Protein AF-A0A9Q3FB38-F1 (afdb_monomer_lite)

Structure (mmCIF, N/CA/C/O backbone):
data_AF-A0A9Q3FB38-F1
#
_entry.id   AF-A0A9Q3FB38-F1
#
loop_
_atom_site.group_PDB
_atom_site.id
_atom_site.type_symbol
_atom_site.label_atom_id
_atom_site.label_alt_id
_atom_site.label_comp_id
_atom_site.label_asym_id
_atom_site.label_entity_id
_atom_site.label_seq_id
_atom_site.pdbx_PDB_ins_code
_atom_site.Cartn_x
_atom_site.Cartn_y
_atom_site.Cartn_z
_atom_site.occupancy
_atom_site.B_iso_or_equiv
_atom_site.auth_seq_id
_atom_site.auth_comp_id
_atom_site.auth_asym_id
_atom_site.auth_atom_id
_atom_site.pdbx_PDB_model_num
ATOM 1 N N . MET A 1 1 ? 8.142 8.832 1.884 1.00 52.31 1 MET A N 1
ATOM 2 C CA . MET A 1 1 ? 7.003 9.722 2.220 1.00 52.31 1 MET A CA 1
ATOM 3 C C . MET A 1 1 ? 7.292 11.212 2.012 1.00 52.31 1 MET A C 1
ATOM 5 O O . MET A 1 1 ? 6.441 11.865 1.427 1.00 52.31 1 MET A O 1
ATOM 9 N N . LEU A 1 2 ? 8.467 11.756 2.380 1.00 56.88 2 LEU A N 1
ATOM 10 C CA . LEU A 1 2 ? 8.779 13.194 2.197 1.00 56.88 2 LEU A CA 1
ATOM 11 C C . LEU A 1 2 ? 8.608 13.716 0.754 1.00 56.88 2 LEU A C 1
ATOM 13 O O . LEU A 1 2 ? 8.042 14.783 0.546 1.00 56.88 2 LEU A O 1
ATOM 17 N N . ARG A 1 3 ? 9.037 12.942 -0.255 1.00 56.50 3 ARG A N 1
ATOM 18 C CA . ARG A 1 3 ? 8.985 13.341 -1.677 1.00 56.50 3 ARG A CA 1
ATOM 19 C C . ARG A 1 3 ? 7.563 13.648 -2.179 1.00 56.50 3 ARG A C 1
ATOM 21 O O . ARG A 1 3 ? 7.395 14.482 -3.057 1.00 56.50 3 ARG A O 1
ATOM 28 N N . TRP A 1 4 ? 6.546 13.017 -1.591 1.00 65.56 4 TRP A N 1
ATOM 29 C CA . TRP A 1 4 ? 5.143 13.176 -1.986 1.00 65.56 4 TRP A CA 1
ATOM 30 C C . TRP A 1 4 ? 4.384 14.201 -1.138 1.00 65.56 4 TRP A C 1
ATOM 32 O O . TRP A 1 4 ? 3.311 14.638 -1.543 1.00 65.56 4 TRP A O 1
ATOM 42 N N . GLN A 1 5 ? 4.936 14.636 0.002 1.00 66.44 5 GLN A N 1
ATOM 43 C CA . GLN A 1 5 ? 4.300 15.658 0.843 1.00 66.44 5 GLN A CA 1
ATOM 44 C C . GLN A 1 5 ? 4.160 16.992 0.104 1.00 66.44 5 GLN A C 1
ATOM 46 O O . GLN A 1 5 ? 3.094 17.596 0.167 1.00 66.44 5 GLN A O 1
ATOM 51 N N . ILE A 1 6 ? 5.187 17.409 -0.646 1.00 63.59 6 ILE A N 1
ATOM 52 C CA . ILE A 1 6 ? 5.161 18.649 -1.443 1.00 63.59 6 ILE A CA 1
ATOM 53 C C . ILE A 1 6 ? 4.095 18.565 -2.543 1.00 63.59 6 ILE A C 1
ATOM 55 O O . ILE A 1 6 ? 3.316 19.495 -2.722 1.00 63.59 6 ILE A O 1
ATOM 59 N N . ALA A 1 7 ? 4.017 17.430 -3.242 1.00 63.44 7 ALA A N 1
ATOM 60 C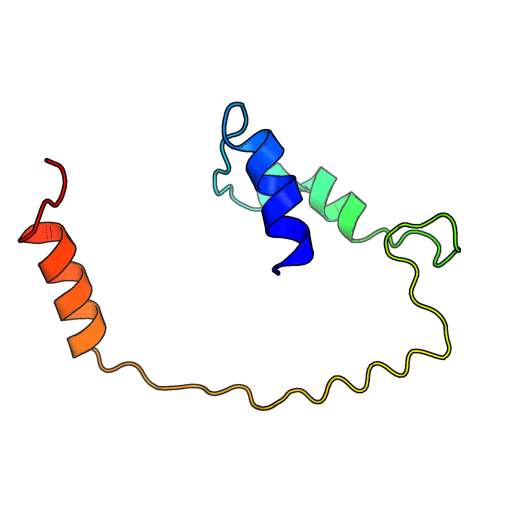 CA . ALA A 1 7 ? 3.021 17.227 -4.289 1.00 63.44 7 ALA A CA 1
ATOM 61 C C . ALA A 1 7 ? 1.597 17.250 -3.715 1.00 63.44 7 ALA A C 1
ATOM 63 O O . ALA A 1 7 ? 0.741 17.965 -4.218 1.00 63.44 7 ALA A O 1
ATOM 64 N N . ILE A 1 8 ? 1.347 16.541 -2.611 1.00 67.31 8 ILE A N 1
ATOM 65 C CA . ILE A 1 8 ? 0.030 16.513 -1.957 1.00 67.31 8 ILE A CA 1
ATOM 66 C C . ILE A 1 8 ? -0.368 17.906 -1.449 1.00 67.31 8 ILE A C 1
ATOM 68 O O . ILE A 1 8 ? -1.535 18.281 -1.550 1.00 67.31 8 ILE A O 1
ATOM 72 N N . GLN A 1 9 ? 0.579 18.696 -0.933 1.00 67.62 9 GLN A N 1
ATOM 73 C CA . GLN A 1 9 ? 0.320 20.066 -0.479 1.00 67.62 9 GLN A CA 1
ATOM 74 C C . GLN A 1 9 ? -0.210 20.978 -1.593 1.00 67.62 9 GLN A C 1
ATOM 76 O O . GLN A 1 9 ? -1.061 21.815 -1.306 1.00 67.62 9 GLN A O 1
ATOM 81 N N . GLN A 1 10 ? 0.208 20.784 -2.849 1.00 67.69 10 GLN A N 1
ATOM 82 C CA . GLN A 1 10 ? -0.300 21.564 -3.988 1.00 67.69 10 GLN A CA 1
ATOM 83 C C . GLN A 1 10 ? -1.800 21.340 -4.244 1.00 67.69 10 GLN A C 1
ATOM 85 O O . GLN A 1 10 ? -2.476 22.234 -4.742 1.00 67.69 10 GLN A O 1
ATOM 90 N N . TYR A 1 11 ? -2.335 20.178 -3.859 1.00 68.94 11 TYR A N 1
ATOM 91 C CA . TYR A 1 11 ? -3.734 19.800 -4.083 1.00 68.94 11 TYR A CA 1
ATOM 92 C C . TYR A 1 11 ? -4.621 19.945 -2.835 1.00 68.94 11 TYR A C 1
ATOM 94 O O . TYR A 1 11 ? -5.845 19.874 -2.935 1.00 68.94 11 TYR A O 1
ATOM 102 N N . ARG A 1 12 ? -4.041 20.214 -1.655 1.00 64.12 12 ARG A N 1
ATOM 103 C CA . ARG A 1 12 ? -4.771 20.286 -0.371 1.00 64.12 12 ARG A CA 1
ATOM 104 C C . ARG A 1 12 ? -5.859 21.368 -0.291 1.00 64.12 12 ARG A C 1
ATOM 106 O O . ARG A 1 12 ? -6.686 21.291 0.608 1.00 64.12 12 ARG A O 1
ATOM 113 N N . GLY A 1 13 ? -5.877 22.348 -1.199 1.00 65.88 13 GLY A N 1
ATOM 114 C CA . GLY A 1 13 ? -6.942 23.359 -1.278 1.00 65.88 13 GLY A CA 1
ATOM 115 C C . GLY A 1 13 ? -8.175 22.934 -2.088 1.00 65.88 13 GLY A C 1
ATOM 116 O O . GLY A 1 13 ? -9.258 23.461 -1.859 1.00 65.88 13 GLY A O 1
ATOM 117 N N . ASN A 1 14 ? -8.029 21.965 -3.001 1.00 69.81 14 ASN A N 1
ATOM 118 C CA . ASN A 1 14 ? -9.053 21.607 -3.995 1.00 69.81 14 ASN A CA 1
ATOM 119 C C . ASN A 1 14 ? -9.389 20.106 -4.013 1.00 69.81 14 ASN A C 1
ATOM 121 O O . ASN A 1 14 ? -10.122 19.651 -4.892 1.00 69.81 14 ASN A O 1
ATOM 125 N N . THR A 1 15 ? -8.834 19.304 -3.103 1.00 71.75 15 THR A N 1
ATOM 126 C CA . THR A 1 15 ? -8.992 17.845 -3.135 1.00 71.75 15 THR A CA 1
ATOM 127 C C . THR 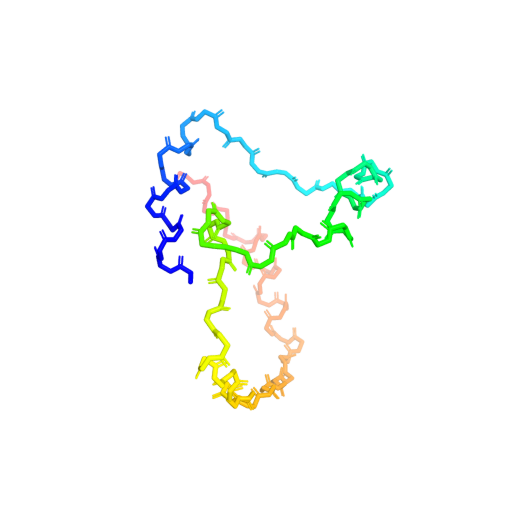A 1 15 ? -9.211 17.287 -1.735 1.00 71.75 15 THR A C 1
ATOM 129 O O . THR A 1 15 ? -8.406 17.511 -0.835 1.00 71.75 15 THR A O 1
ATOM 132 N N . ASN A 1 16 ? -10.288 16.516 -1.574 1.00 76.44 16 ASN A N 1
ATOM 133 C CA . ASN A 1 16 ? -10.608 15.801 -0.342 1.00 76.44 16 ASN A CA 1
ATOM 134 C C . ASN A 1 16 ? -10.289 14.315 -0.516 1.00 76.44 16 ASN A C 1
ATOM 136 O O . ASN A 1 16 ? -10.701 13.700 -1.499 1.00 76.44 16 ASN A O 1
ATOM 140 N N . ILE A 1 17 ? -9.572 13.739 0.446 1.00 77.00 17 ILE A N 1
ATOM 141 C CA . ILE A 1 17 ? -9.263 12.307 0.481 1.00 77.00 17 ILE A CA 1
ATOM 142 C C . ILE A 1 17 ? -10.270 11.655 1.423 1.00 77.00 17 ILE A C 1
ATOM 144 O O . ILE A 1 17 ? -10.324 11.997 2.602 1.00 77.00 17 ILE A O 1
ATOM 148 N N . VAL A 1 18 ? -11.071 10.732 0.900 1.00 80.44 18 VAL A N 1
ATOM 149 C CA . VAL A 1 18 ? -12.111 10.028 1.657 1.00 80.44 18 VAL A CA 1
ATOM 150 C C . VAL A 1 18 ? -11.907 8.530 1.475 1.00 80.44 18 VAL A C 1
ATOM 152 O O . VAL A 1 18 ? -11.669 8.071 0.360 1.00 80.44 18 VAL A O 1
ATOM 155 N N . HIS A 1 19 ? -11.989 7.776 2.570 1.00 81.81 19 HIS A N 1
ATOM 156 C CA . HIS A 1 19 ? -11.982 6.317 2.520 1.00 81.81 19 HIS A CA 1
ATOM 157 C C . HIS A 1 19 ? -13.260 5.799 1.852 1.00 81.81 19 HIS A C 1
ATOM 159 O O . HIS A 1 19 ? -14.350 6.300 2.127 1.00 81.81 19 HIS A O 1
ATOM 165 N N . GLN A 1 20 ? -13.127 4.779 1.010 1.00 76.44 20 GLN A N 1
ATOM 166 C CA . GLN A 1 20 ? -14.237 4.127 0.322 1.00 76.44 20 GLN A CA 1
ATOM 167 C C . GLN A 1 20 ? -13.968 2.621 0.222 1.00 76.44 20 GLN A C 1
ATOM 169 O O . GLN A 1 20 ? -12.820 2.196 0.074 1.00 76.44 20 GLN A O 1
ATOM 174 N N . ASP A 1 21 ? -15.031 1.822 0.313 1.00 79.38 21 ASP A N 1
ATOM 175 C CA . ASP A 1 21 ? -14.932 0.363 0.298 1.00 79.38 21 ASP A CA 1
ATOM 176 C C . ASP A 1 21 ? -14.568 -0.177 -1.097 1.00 79.38 21 ASP A C 1
ATOM 178 O O . ASP A 1 21 ? -14.937 0.3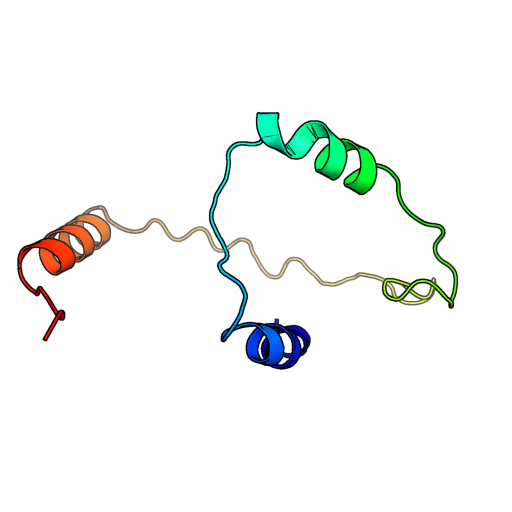75 -2.139 1.00 79.38 21 ASP A O 1
ATOM 182 N N . GLY A 1 22 ? -13.844 -1.301 -1.120 1.00 69.19 22 GLY A N 1
ATOM 183 C CA . GLY A 1 22 ? -13.166 -1.819 -2.316 1.00 69.19 22 GLY A CA 1
ATOM 184 C C . GLY A 1 22 ? -14.065 -2.148 -3.514 1.00 69.19 22 GLY A C 1
ATOM 185 O O . GLY A 1 22 ? -13.604 -2.080 -4.653 1.00 69.19 22 GLY A O 1
ATOM 186 N N . ASP A 1 23 ? -15.352 -2.440 -3.301 1.00 74.75 23 ASP A N 1
ATOM 187 C CA . ASP A 1 23 ? -16.288 -2.776 -4.384 1.00 74.75 23 ASP A CA 1
ATOM 188 C C . ASP A 1 23 ? -16.516 -1.618 -5.371 1.00 74.75 23 ASP A C 1
ATOM 190 O O . ASP A 1 23 ? -16.740 -1.855 -6.561 1.00 74.75 23 ASP A O 1
ATOM 194 N N . ILE A 1 24 ? -16.397 -0.370 -4.906 1.00 76.31 24 ILE A N 1
ATOM 195 C CA . ILE A 1 24 ? -16.516 0.842 -5.736 1.00 76.31 24 ILE A CA 1
ATOM 196 C C . ILE A 1 24 ? -15.256 1.036 -6.602 1.00 76.31 24 ILE A C 1
ATOM 198 O O . ILE A 1 24 ? -15.289 1.686 -7.648 1.00 76.31 24 ILE A O 1
ATOM 202 N N . HIS A 1 25 ? -14.138 0.420 -6.214 1.00 78.94 25 HIS A 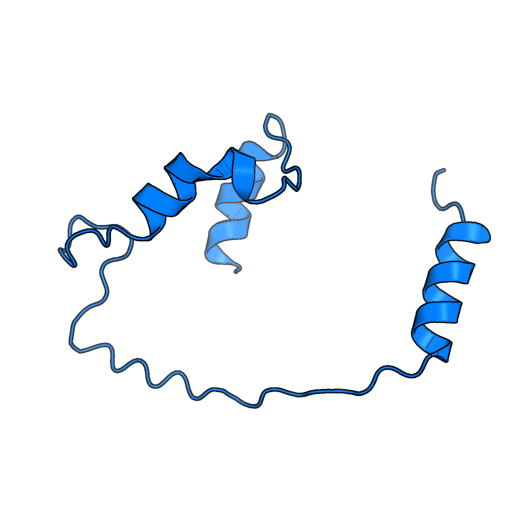N 1
ATOM 203 C CA . HIS A 1 25 ? -12.827 0.611 -6.827 1.00 78.94 25 HIS A CA 1
ATOM 204 C C . HIS A 1 25 ? -12.424 -0.484 -7.814 1.00 78.94 25 HIS A C 1
ATOM 206 O O . HIS A 1 25 ? -11.271 -0.499 -8.230 1.00 78.94 25 HIS A O 1
ATOM 212 N N . LYS A 1 26 ? -13.342 -1.351 -8.263 1.00 79.19 26 LYS A N 1
ATOM 213 C CA . LYS A 1 26 ? -13.042 -2.467 -9.189 1.00 79.19 26 LYS A CA 1
ATOM 214 C C . LYS A 1 26 ? -12.233 -2.065 -10.425 1.00 79.19 26 LYS A C 1
ATOM 216 O O . LYS A 1 26 ? -11.326 -2.788 -10.817 1.00 79.19 26 LYS A O 1
ATOM 221 N N . ASN A 1 27 ? -12.510 -0.899 -11.008 1.00 79.19 27 ASN A N 1
ATOM 222 C CA . ASN A 1 27 ? -11.751 -0.401 -12.161 1.00 79.19 27 ASN 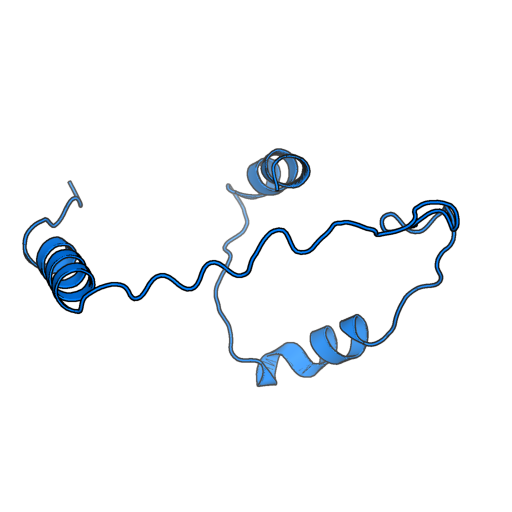A CA 1
ATOM 223 C C . ASN A 1 27 ? -10.322 0.013 -11.776 1.00 79.19 27 ASN A C 1
ATOM 225 O O . ASN A 1 27 ? -9.378 -0.289 -12.498 1.00 79.19 27 ASN A O 1
ATOM 229 N N . SER A 1 28 ? -10.164 0.676 -10.626 1.00 78.94 28 SER A N 1
ATOM 230 C CA . SER A 1 28 ? -8.855 1.063 -10.087 1.00 78.94 28 SER A CA 1
ATOM 231 C C . SER A 1 28 ? -8.040 -0.167 -9.679 1.00 78.94 28 SER A C 1
ATOM 233 O O . SER A 1 28 ? -6.862 -0.258 -10.004 1.00 78.94 28 SER A O 1
ATOM 235 N N . ASP A 1 29 ? -8.683 -1.154 -9.049 1.00 79.19 29 ASP A N 1
ATOM 236 C CA . ASP A 1 29 ? -8.074 -2.432 -8.674 1.00 79.19 29 ASP A CA 1
ATOM 237 C C . ASP A 1 29 ? -7.691 -3.269 -9.905 1.00 79.19 29 ASP A C 1
ATOM 239 O O . ASP A 1 29 ? -6.636 -3.895 -9.947 1.00 79.19 29 ASP A O 1
ATOM 243 N N . GLY A 1 30 ? -8.508 -3.239 -10.960 1.00 78.88 30 GLY A N 1
ATOM 244 C CA . GLY A 1 30 ? -8.175 -3.865 -12.237 1.00 78.88 30 GLY A CA 1
ATOM 245 C C . GLY A 1 30 ? -6.941 -3.236 -12.886 1.00 78.88 30 GLY A C 1
ATOM 246 O O . GLY A 1 30 ? -6.054 -3.953 -13.345 1.00 78.88 30 GLY A O 1
ATOM 247 N N . LEU A 1 31 ? -6.853 -1.903 -12.885 1.00 77.38 31 LEU A N 1
ATOM 248 C CA . LEU A 1 31 ? -5.708 -1.176 -13.440 1.00 77.38 31 LEU A CA 1
ATOM 249 C C . LEU A 1 31 ? -4.446 -1.313 -12.581 1.00 77.38 31 LEU A C 1
ATOM 251 O O . LEU A 1 31 ? -3.359 -1.433 -13.137 1.00 77.38 31 LEU A O 1
ATOM 255 N N . SER A 1 32 ? -4.562 -1.350 -11.251 1.00 76.00 32 SER A N 1
ATOM 256 C CA . SER A 1 32 ? -3.406 -1.498 -10.352 1.00 76.00 32 SER A CA 1
ATOM 257 C C . SER A 1 32 ? -2.713 -2.856 -10.506 1.00 76.00 32 SER A C 1
ATOM 259 O O . SER A 1 32 ? -1.495 -2.957 -10.349 1.00 76.00 32 SER A O 1
ATOM 261 N N . ARG A 1 33 ? -3.470 -3.899 -10.874 1.00 78.12 33 ARG A N 1
ATOM 262 C CA . ARG A 1 33 ? -2.952 -5.246 -11.170 1.00 78.12 33 ARG A CA 1
ATOM 263 C C . ARG A 1 33 ? -2.232 -5.329 -12.517 1.00 78.12 33 ARG A C 1
ATOM 265 O O . ARG A 1 33 ? -1.467 -6.269 -12.743 1.00 78.12 33 ARG A O 1
ATOM 272 N N . LEU A 1 34 ? -2.454 -4.368 -13.413 1.00 76.81 34 LEU A N 1
ATOM 273 C CA . LEU A 1 34 ? -1.788 -4.298 -14.709 1.00 76.81 34 LEU A CA 1
ATOM 274 C C . LEU A 1 34 ? -0.491 -3.507 -14.571 1.00 76.81 34 LEU A C 1
ATOM 276 O O . LEU A 1 34 ? -0.443 -2.294 -14.765 1.00 76.81 34 LEU A O 1
ATOM 280 N N . LYS A 1 35 ? 0.589 -4.222 -14.247 1.00 70.81 35 LYS A N 1
ATOM 281 C CA . LYS A 1 35 ? 1.922 -3.623 -14.202 1.00 70.81 35 LYS A CA 1
ATOM 282 C C . LYS A 1 35 ? 2.272 -3.000 -15.558 1.00 70.81 35 LYS A C 1
ATOM 284 O O . LYS A 1 35 ? 2.232 -3.669 -16.593 1.00 70.81 35 LYS A O 1
ATOM 289 N N . LEU A 1 36 ? 2.632 -1.721 -15.535 1.00 75.69 36 LEU A N 1
ATOM 290 C CA . LEU A 1 36 ? 3.232 -1.057 -16.686 1.00 75.69 36 LEU A CA 1
ATOM 291 C C . LEU A 1 36 ? 4.608 -1.669 -16.969 1.00 75.69 36 LEU A C 1
ATOM 293 O O . LEU A 1 36 ? 5.216 -2.313 -16.107 1.00 75.69 36 LEU A O 1
ATOM 297 N N . LYS A 1 37 ? 5.098 -1.484 -18.196 1.00 82.12 37 LYS A N 1
ATOM 298 C CA . LYS A 1 37 ? 6.464 -1.884 -18.539 1.00 82.12 37 LYS A CA 1
ATOM 299 C C . LYS A 1 37 ? 7.452 -1.112 -17.656 1.00 82.12 37 LYS A C 1
ATOM 301 O O . LYS A 1 37 ? 7.221 0.042 -17.299 1.00 82.12 37 LYS A O 1
ATOM 306 N N . ASN A 1 38 ? 8.528 -1.784 -17.256 1.00 78.50 38 ASN A N 1
ATOM 307 C CA . ASN A 1 38 ? 9.603 -1.178 -16.477 1.00 78.50 38 ASN A CA 1
ATOM 308 C C . ASN A 1 38 ? 10.603 -0.517 -17.439 1.00 78.50 38 ASN A C 1
ATOM 310 O O . ASN A 1 38 ? 11.704 -1.024 -17.630 1.00 78.50 38 ASN A O 1
ATOM 314 N N . ASP A 1 39 ? 10.175 0.550 -18.112 1.00 84.25 39 ASP A N 1
ATOM 315 C CA . ASP A 1 39 ? 10.989 1.363 -19.024 1.00 84.25 39 ASP A CA 1
ATOM 316 C C . ASP A 1 39 ? 11.297 2.738 -18.414 1.00 84.25 39 ASP A C 1
ATOM 318 O O . ASP A 1 39 ? 10.694 3.123 -17.419 1.00 84.25 39 ASP A O 1
ATOM 32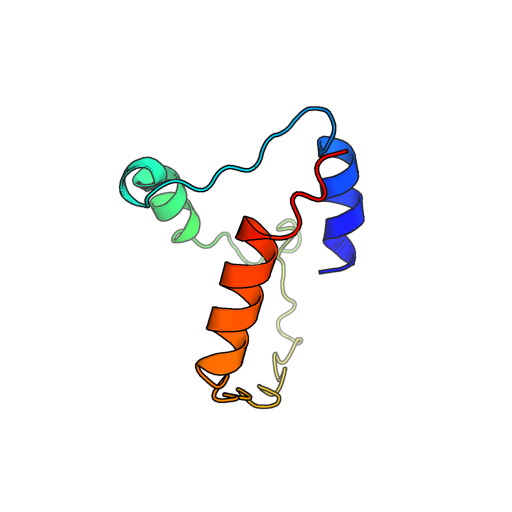2 N N . ILE A 1 40 ? 12.252 3.476 -18.988 1.00 83.12 40 ILE A N 1
ATOM 323 C CA . ILE A 1 40 ? 12.722 4.763 -18.441 1.00 83.12 40 ILE A CA 1
ATOM 324 C C . ILE A 1 40 ? 11.662 5.876 -18.479 1.00 83.12 40 ILE A C 1
ATOM 326 O O . ILE A 1 40 ? 11.768 6.856 -17.742 1.00 83.12 40 ILE A O 1
ATOM 330 N N . ASP A 1 41 ? 10.638 5.714 -19.318 1.00 81.69 41 ASP A N 1
ATOM 331 C CA . ASP A 1 41 ? 9.512 6.640 -19.430 1.00 81.69 41 ASP A CA 1
ATOM 332 C C . ASP A 1 41 ? 8.490 6.429 -18.300 1.00 81.69 41 ASP A C 1
ATOM 334 O O . ASP A 1 41 ? 7.705 7.329 -17.981 1.00 81.69 41 ASP A O 1
ATOM 338 N N . ASN A 1 42 ? 8.508 5.261 -17.648 1.00 78.81 42 ASN A N 1
ATOM 339 C CA . ASN A 1 42 ? 7.714 4.993 -16.462 1.00 78.81 42 ASN A CA 1
ATOM 340 C C . ASN A 1 42 ? 8.289 5.763 -15.255 1.00 78.81 42 ASN A C 1
ATOM 342 O O . ASN A 1 42 ? 9.409 5.498 -14.820 1.00 78.81 42 ASN A O 1
ATOM 346 N N . PRO A 1 43 ? 7.525 6.661 -14.609 1.00 73.50 43 PRO A N 1
ATOM 347 C CA . PRO A 1 43 ? 7.994 7.373 -13.417 1.00 73.50 43 PRO A CA 1
ATOM 348 C C . PRO A 1 43 ? 8.281 6.445 -12.220 1.00 73.50 43 PRO A C 1
ATOM 350 O O . PRO A 1 43 ? 8.929 6.867 -11.261 1.00 73.50 43 PRO A O 1
ATOM 353 N N . ALA A 1 44 ? 7.801 5.198 -12.265 1.00 71.62 44 ALA A N 1
ATOM 354 C CA . ALA A 1 44 ? 8.101 4.133 -11.313 1.00 71.62 44 ALA A CA 1
ATOM 355 C C . ALA A 1 44 ? 9.202 3.169 -11.804 1.00 71.62 44 ALA A C 1
ATOM 357 O O . ALA A 1 44 ? 9.321 2.075 -11.255 1.00 71.62 44 ALA A O 1
ATOM 358 N N . TYR A 1 45 ? 9.984 3.551 -12.822 1.00 80.81 45 TYR A N 1
ATOM 359 C CA . TYR A 1 45 ? 11.119 2.775 -13.320 1.00 80.81 45 TYR A CA 1
ATOM 360 C C . TYR A 1 45 ? 12.089 2.419 -12.192 1.00 80.81 45 TYR A C 1
ATOM 362 O O . TYR A 1 45 ? 12.591 3.296 -11.481 1.00 80.81 45 TYR A O 1
ATOM 370 N N . VAL A 1 46 ? 12.377 1.126 -12.054 1.00 75.69 46 VAL A N 1
ATOM 371 C CA . VAL A 1 46 ? 13.399 0.612 -11.140 1.00 75.69 46 VAL A CA 1
ATOM 372 C C . VAL A 1 46 ? 14.538 0.040 -11.986 1.00 75.69 46 VAL A C 1
ATOM 374 O O . VAL A 1 46 ? 14.309 -0.946 -12.691 1.00 75.69 46 VAL A O 1
ATOM 377 N N . PRO A 1 47 ? 15.750 0.630 -11.943 1.00 79.81 47 PRO A N 1
ATOM 378 C CA . PRO A 1 47 ? 16.921 0.070 -12.613 1.00 79.81 47 PRO A CA 1
ATOM 379 C C . PRO A 1 47 ? 17.190 -1.360 -12.130 1.00 79.81 47 PRO A C 1
ATOM 381 O O . PRO A 1 47 ? 17.099 -1.623 -10.934 1.00 79.81 47 PRO A O 1
ATOM 384 N N . GLU A 1 48 ? 17.560 -2.275 -13.029 1.00 70.12 48 GLU A N 1
ATOM 385 C CA . GLU A 1 48 ? 17.810 -3.689 -12.682 1.00 70.12 48 GLU A CA 1
ATOM 386 C C . GLU A 1 48 ? 18.939 -3.875 -11.646 1.00 70.12 48 GLU A C 1
ATOM 388 O O . GLU A 1 48 ? 18.929 -4.842 -10.890 1.00 70.12 48 GLU A O 1
ATOM 393 N N . GLU A 1 49 ? 19.872 -2.920 -11.547 1.00 63.34 49 GLU A N 1
ATOM 394 C CA . GLU A 1 49 ? 20.951 -2.906 -10.544 1.00 63.34 49 GLU A CA 1
ATOM 395 C C . GLU A 1 49 ? 20.515 -2.421 -9.153 1.00 63.34 49 GLU A C 1
ATOM 397 O O . GLU A 1 49 ? 21.286 -2.518 -8.195 1.00 63.34 49 GLU A O 1
ATOM 402 N N . ALA A 1 50 ? 19.285 -1.918 -9.002 1.00 59.41 50 ALA A N 1
ATOM 403 C CA . ALA A 1 50 ? 18.718 -1.639 -7.692 1.00 59.41 50 ALA A CA 1
ATOM 404 C C . ALA A 1 50 ? 18.337 -2.972 -7.039 1.00 59.41 50 ALA A C 1
ATOM 406 O O . ALA A 1 50 ? 17.178 -3.389 -7.035 1.00 59.41 50 ALA A O 1
ATOM 407 N N . SER A 1 51 ? 19.331 -3.657 -6.477 1.00 53.97 51 SER A N 1
ATOM 408 C CA . SER A 1 51 ? 19.106 -4.701 -5.493 1.00 53.97 51 SER A CA 1
ATOM 409 C C . SER A 1 51 ? 18.251 -4.101 -4.374 1.00 53.97 51 SER A C 1
ATOM 411 O O . SER A 1 51 ? 18.731 -3.397 -3.489 1.00 53.97 51 SER A O 1
ATOM 413 N N . LEU A 1 52 ? 16.940 -4.352 -4.426 1.00 57.84 52 LEU A N 1
ATOM 414 C CA . LEU A 1 52 ? 15.978 -4.073 -3.361 1.00 57.84 52 LEU A CA 1
ATOM 415 C C . LEU A 1 52 ? 16.261 -5.008 -2.173 1.00 57.84 52 LEU A C 1
ATOM 417 O O . LEU A 1 52 ? 15.421 -5.785 -1.741 1.00 57.84 52 LEU A O 1
ATOM 421 N N . GLN A 1 53 ? 17.469 -4.931 -1.626 1.00 54.66 53 GLN A N 1
ATOM 422 C CA . GLN A 1 53 ? 17.746 -5.261 -0.241 1.00 54.66 53 GLN A CA 1
ATOM 423 C C . GLN A 1 53 ? 17.440 -3.998 0.556 1.00 54.66 53 GLN A C 1
ATOM 425 O O . GLN A 1 53 ? 18.330 -3.345 1.085 1.00 54.66 53 GLN A O 1
ATOM 430 N N . ILE A 1 54 ? 16.166 -3.611 0.605 1.00 58.97 54 ILE A N 1
ATOM 431 C CA . ILE A 1 54 ? 15.703 -2.896 1.789 1.00 58.97 54 ILE A CA 1
ATOM 432 C C . ILE A 1 54 ? 15.470 -4.035 2.780 1.00 58.97 54 ILE A C 1
ATOM 434 O O . ILE A 1 54 ? 14.467 -4.739 2.628 1.00 58.97 54 ILE A O 1
ATOM 438 N N . PRO A 1 55 ? 16.408 -4.333 3.702 1.00 58.78 55 PRO A N 1
ATOM 439 C CA . PRO A 1 55 ? 16.114 -5.279 4.762 1.00 58.78 55 PRO A CA 1
ATOM 440 C C . PRO A 1 55 ? 14.819 -4.814 5.421 1.00 58.78 55 PRO A C 1
ATOM 442 O O . PRO A 1 55 ? 14.633 -3.626 5.693 1.00 58.78 55 PRO A O 1
ATOM 445 N N . ILE A 1 56 ? 13.877 -5.734 5.610 1.00 62.06 56 ILE A N 1
ATOM 446 C CA . ILE A 1 56 ? 12.730 -5.461 6.466 1.00 62.06 56 ILE A CA 1
ATOM 447 C C . ILE A 1 56 ? 13.332 -5.307 7.864 1.00 62.06 56 ILE A C 1
ATOM 449 O O . ILE A 1 56 ? 13.595 -6.303 8.534 1.00 62.06 56 ILE A O 1
ATOM 453 N N . GLU A 1 57 ? 13.628 -4.068 8.254 1.00 56.72 57 GLU A N 1
ATOM 454 C CA . GLU A 1 57 ? 14.162 -3.678 9.562 1.00 56.72 57 GLU A CA 1
ATOM 455 C C . GLU A 1 57 ? 13.070 -3.879 10.622 1.00 56.72 57 GLU A C 1
ATOM 457 O O . GLU A 1 57 ? 12.509 -2.924 11.145 1.00 56.72 57 GLU A O 1
ATOM 462 N N . GLY A 1 58 ? 12.710 -5.143 10.865 1.00 55.03 58 GLY A N 1
ATOM 463 C CA . GLY A 1 58 ? 11.802 -5.598 11.911 1.00 55.03 58 GLY A CA 1
ATOM 464 C C . GLY A 1 58 ? 10.356 -5.111 11.776 1.00 55.03 58 GLY A C 1
ATOM 465 O O . GLY A 1 58 ? 10.042 -3.931 11.898 1.00 55.03 58 GLY A O 1
ATOM 466 N N . ILE A 1 59 ? 9.409 -6.044 11.659 1.00 63.94 59 ILE A N 1
ATOM 467 C CA . ILE A 1 59 ? 8.028 -5.736 12.044 1.00 63.94 59 ILE A CA 1
ATOM 468 C C . ILE A 1 59 ? 8.024 -5.659 13.575 1.00 63.94 59 ILE A C 1
ATOM 470 O O . ILE A 1 59 ? 7.981 -6.681 14.257 1.00 63.94 59 ILE A O 1
ATOM 474 N N . CYS A 1 60 ? 8.130 -4.449 14.121 1.00 58.56 60 CYS A N 1
ATOM 475 C CA . CYS A 1 60 ? 7.985 -4.217 15.552 1.00 58.56 60 CYS A CA 1
ATOM 476 C C . CYS A 1 60 ? 6.494 -4.259 15.900 1.00 58.56 60 CYS A C 1
ATOM 478 O O . CYS A 1 60 ? 5.776 -3.273 15.735 1.00 58.56 60 CYS A O 1
ATOM 480 N N . VAL A 1 61 ? 6.014 -5.428 16.325 1.00 59.50 61 VAL A N 1
ATOM 481 C CA . VAL A 1 61 ? 4.673 -5.567 16.897 1.00 59.50 61 VAL A CA 1
ATOM 482 C C . VAL A 1 61 ? 4.778 -5.207 18.372 1.00 59.50 61 VAL A C 1
ATOM 484 O O . VAL A 1 61 ? 5.184 -6.026 19.193 1.00 59.50 61 VAL A O 1
ATOM 487 N N . THR A 1 62 ? 4.459 -3.964 18.714 1.00 61.56 62 THR A N 1
ATOM 488 C CA . THR A 1 62 ? 4.224 -3.586 20.105 1.00 61.56 62 THR A CA 1
ATOM 489 C C . THR A 1 62 ? 2.766 -3.858 20.445 1.00 61.56 62 THR A C 1
ATOM 491 O O . THR A 1 62 ? 1.851 -3.339 19.805 1.00 61.56 62 THR A O 1
ATOM 494 N N . GLU A 1 63 ? 2.535 -4.683 21.463 1.00 65.94 63 GLU A N 1
ATOM 495 C CA . GLU A 1 63 ? 1.212 -4.804 22.064 1.00 65.94 63 GLU A CA 1
ATOM 496 C C . GLU A 1 63 ? 0.895 -3.486 22.775 1.00 65.94 63 GLU A C 1
ATOM 498 O O . GLU A 1 63 ? 1.457 -3.158 23.821 1.00 65.94 63 GLU A O 1
ATOM 503 N N . LEU A 1 64 ? 0.025 -2.683 22.169 1.00 72.25 64 LEU A N 1
ATOM 504 C CA . LEU A 1 64 ? -0.525 -1.511 22.831 1.00 72.25 64 LEU A CA 1
ATOM 505 C C . LEU A 1 64 ? -1.517 -2.000 23.889 1.00 72.25 64 LEU A C 1
ATOM 507 O O . LEU A 1 64 ? -2.497 -2.671 23.568 1.00 72.25 64 LEU A O 1
ATOM 511 N N . ASN A 1 65 ? -1.244 -1.671 25.152 1.00 77.50 65 ASN A N 1
ATOM 512 C CA . ASN A 1 65 ? -2.122 -2.007 26.266 1.00 77.50 65 ASN A CA 1
ATOM 513 C C . ASN A 1 65 ? -3.514 -1.386 26.040 1.00 77.50 65 ASN A C 1
ATOM 515 O O . ASN A 1 65 ? -3.635 -0.291 25.485 1.00 77.50 65 ASN A O 1
ATOM 519 N N . THR A 1 66 ? -4.571 -2.061 26.487 1.00 76.12 66 THR A N 1
ATOM 520 C CA . THR A 1 66 ? -5.957 -1.581 26.381 1.00 76.12 66 THR A CA 1
ATOM 521 C C . THR A 1 66 ? -6.135 -0.194 26.994 1.00 76.12 66 THR A C 1
ATOM 523 O O . THR A 1 66 ? -6.922 0.601 26.481 1.00 76.12 66 THR A O 1
ATOM 526 N N . THR A 1 67 ? -5.328 0.137 28.007 1.00 74.94 67 THR A N 1
ATOM 527 C CA . THR A 1 67 ? -5.273 1.461 28.640 1.00 74.94 67 THR A CA 1
ATOM 528 C C . THR A 1 67 ? -4.984 2.589 27.647 1.00 74.94 67 THR A C 1
ATOM 530 O O . THR A 1 67 ? -5.588 3.650 27.750 1.00 74.94 67 THR A O 1
ATOM 533 N N . PHE A 1 68 ? -4.142 2.362 26.632 1.00 79.19 68 PHE A N 1
ATOM 534 C CA . PHE A 1 68 ? -3.857 3.360 25.595 1.00 79.19 68 PHE A CA 1
ATOM 535 C C . PHE A 1 68 ? -5.111 3.690 24.774 1.00 79.19 68 PHE A C 1
ATOM 537 O O . PHE A 1 68 ? -5.435 4.853 24.543 1.00 79.19 68 PHE A O 1
ATOM 544 N N . PHE A 1 69 ? -5.857 2.668 24.352 1.00 81.00 69 PHE A N 1
ATOM 545 C CA . PHE A 1 69 ? -7.075 2.874 23.566 1.00 81.00 69 PHE A CA 1
ATOM 546 C C . PHE A 1 69 ? -8.212 3.474 24.399 1.00 81.00 69 PHE A C 1
ATOM 548 O O . PHE A 1 69 ? -9.038 4.221 23.867 1.00 81.00 69 PHE A O 1
ATOM 555 N N . GLU A 1 70 ? -8.253 3.176 25.698 1.00 80.88 70 GLU A N 1
ATOM 556 C CA . GLU A 1 70 ? -9.169 3.811 26.645 1.00 80.88 70 GLU A CA 1
ATOM 557 C C . GLU A 1 70 ? -8.846 5.296 26.834 1.00 80.88 70 GLU A C 1
ATOM 559 O O . GLU A 1 70 ? -9.752 6.123 26.746 1.00 80.88 70 GLU A O 1
ATOM 564 N N . GLU A 1 71 ? -7.572 5.658 26.994 1.00 80.81 71 GLU A N 1
ATOM 565 C CA . GLU A 1 71 ? -7.132 7.055 27.079 1.00 80.81 71 GLU A CA 1
ATOM 566 C C . GLU A 1 71 ? -7.451 7.841 25.804 1.00 80.81 71 GLU A C 1
ATOM 568 O O . GLU A 1 71 ? -7.990 8.945 25.887 1.00 80.81 71 GLU A O 1
ATOM 573 N N . VAL A 1 72 ? -7.212 7.262 24.622 1.00 80.62 72 VAL A N 1
ATOM 574 C CA . VAL A 1 72 ? -7.576 7.883 23.337 1.00 80.62 72 VAL A CA 1
ATOM 575 C C . VAL A 1 72 ? -9.088 8.123 23.254 1.00 80.62 72 VAL A C 1
ATOM 577 O O . VAL A 1 72 ? -9.528 9.216 22.895 1.00 80.62 72 VAL A O 1
ATOM 580 N N . ARG A 1 73 ? -9.908 7.132 23.627 1.00 81.62 73 ARG A N 1
ATOM 581 C CA . ARG A 1 73 ? -11.377 7.259 23.631 1.00 81.62 73 ARG A CA 1
ATOM 582 C C . ARG A 1 73 ? -11.861 8.320 24.623 1.00 81.62 73 ARG A C 1
ATOM 584 O O . ARG A 1 73 ? -12.778 9.086 24.313 1.00 81.62 73 ARG A O 1
ATOM 591 N N . ASN A 1 74 ? -11.241 8.374 25.796 1.00 81.62 74 ASN A N 1
ATOM 592 C CA . ASN A 1 74 ? -11.537 9.373 26.816 1.00 81.62 74 ASN A CA 1
ATOM 593 C C . ASN A 1 74 ? -11.129 10.777 26.353 1.00 81.62 74 ASN A C 1
ATOM 595 O O . ASN A 1 74 ? -11.878 11.724 26.565 1.00 81.62 74 ASN A O 1
ATOM 599 N N . ASN A 1 75 ? -10.013 10.919 25.636 1.00 77.56 75 ASN A N 1
ATOM 600 C CA . ASN A 1 75 ? -9.582 12.206 25.095 1.00 77.56 75 ASN A CA 1
ATOM 601 C C . ASN A 1 75 ? -10.601 12.776 24.091 1.00 77.56 75 ASN A C 1
ATOM 603 O O . ASN A 1 75 ? -11.027 13.916 24.245 1.00 77.56 75 ASN A O 1
ATOM 607 N N . TYR A 1 76 ? -11.110 11.958 23.160 1.00 73.00 76 TYR A N 1
ATOM 608 C CA . TYR A 1 76 ? -12.157 12.384 22.214 1.00 73.00 76 TYR A CA 1
ATOM 609 C C . TYR A 1 76 ? -13.491 12.773 22.869 1.00 73.00 76 TYR A C 1
ATOM 611 O O . TYR A 1 76 ? -14.304 13.460 22.249 1.00 73.00 76 TYR A O 1
ATOM 619 N N . THR A 1 77 ? -13.757 12.312 24.092 1.00 73.50 77 THR A N 1
ATOM 620 C CA . THR A 1 77 ? -15.020 12.585 24.797 1.00 73.50 77 THR A CA 1
ATOM 621 C C . THR A 1 77 ? -14.897 13.723 25.804 1.00 73.50 77 THR A C 1
ATOM 623 O O . THR A 1 77 ? -15.853 14.483 25.967 1.00 73.50 77 THR A O 1
ATOM 626 N N . GLN A 1 78 ? -13.744 13.854 26.457 1.00 69.31 78 GLN A N 1
ATOM 627 C CA . GLN A 1 78 ? -13.498 14.843 27.506 1.00 69.31 78 GLN A CA 1
ATOM 628 C C . GLN A 1 78 ? -12.920 16.145 26.959 1.00 69.31 78 GLN A C 1
ATOM 630 O O . GLN A 1 78 ? -13.312 17.213 27.422 1.00 69.31 78 GLN A O 1
ATOM 635 N N . ASP A 1 79 ? -12.046 16.067 25.956 1.00 61.12 79 ASP A N 1
ATOM 636 C CA . ASP A 1 79 ? -11.339 17.224 25.423 1.00 61.12 79 ASP A CA 1
ATOM 637 C C . ASP A 1 79 ? -11.784 17.471 23.980 1.00 61.12 79 ASP A C 1
ATOM 639 O O . ASP A 1 79 ? -11.168 17.055 22.996 1.00 61.12 79 ASP A O 1
ATOM 643 N N . LYS A 1 80 ? -12.923 18.159 23.844 1.00 61.66 80 LYS A N 1
ATOM 644 C CA . LYS A 1 80 ? -13.330 18.745 22.566 1.00 61.66 80 LYS A CA 1
ATOM 645 C C . LYS A 1 80 ? -12.383 19.905 22.275 1.00 61.66 80 LYS A C 1
ATOM 647 O O . LYS A 1 80 ? -12.784 21.058 22.398 1.00 61.66 80 LYS A O 1
ATOM 652 N N . ASN A 1 81 ? -11.160 19.623 21.832 1.00 56.31 81 ASN A N 1
ATOM 653 C CA . ASN A 1 81 ? -10.301 20.613 21.174 1.00 56.31 81 ASN A CA 1
ATOM 654 C C . ASN A 1 81 ? -10.864 20.962 19.774 1.00 56.31 81 ASN A C 1
ATOM 656 O O . ASN A 1 81 ? -10.189 20.893 18.751 1.00 56.31 81 ASN A O 1
ATOM 660 N N . CYS A 1 82 ? -12.150 21.314 19.753 1.00 52.75 82 CYS A N 1
ATOM 661 C CA . CYS A 1 82 ? -12.807 22.177 18.795 1.00 52.75 82 CYS A CA 1
ATOM 662 C C . CYS A 1 82 ? -13.178 23.458 19.556 1.00 52.75 82 CYS A C 1
ATOM 664 O O . CYS A 1 82 ? -14.330 23.643 19.954 1.00 52.75 82 CYS A O 1
ATOM 666 N N . SER A 1 83 ? -12.182 24.315 19.772 1.00 41.62 83 SER A N 1
ATOM 667 C CA . SER A 1 83 ? -12.376 25.763 19.865 1.00 41.62 83 SER A CA 1
ATOM 668 C C . SER A 1 83 ? -11.563 26.414 18.762 1.00 41.62 83 SER A C 1
ATOM 670 O O . SER A 1 83 ? -10.362 26.061 18.691 1.00 41.62 83 SER A O 1
#

Secondary structure (DSSP, 8-state):
-HHHHHHHHHHTTT-------GGGGHHHHHHHTSPPP--TTSTT---TT----------------HHHHHHHHHHHHH-----

Radius of gyration: 20.38 Å; chains: 1; bounding box: 38×32×48 Å

Sequence (83 aa):
MLRWQIAIQQYRGNTNIVHQDGDIHKNSDGLSRLKLKNDIDNPAYVPEEASLQIPIEGICVTELNTTFFEEVRNNYTQDKNCS

Foldseek 3Di:
DVVCVVVVVVCVVPDDDDDDDCVVCVVVVVVVVDDDDLDPVPPPRDPPPPPPPPPPPDPPDDDDPVVVVVVVVCCVVPPPPPD

pLDDT: mean 70.51, std 9.51, range [41.62, 84.25]

Organism: NCBI:txid1389203